Protein AF-A0A529XWT6-F1 (afdb_monomer_lite)

Structure (mmCIF, N/CA/C/O backbone):
data_AF-A0A529XWT6-F1
#
_entry.id   AF-A0A529XWT6-F1
#
loop_
_atom_site.group_PDB
_atom_site.id
_atom_site.type_symbol
_atom_site.label_atom_id
_atom_site.label_alt_id
_atom_site.label_comp_id
_atom_site.label_asym_id
_atom_site.label_entity_id
_atom_site.label_seq_id
_atom_site.pdbx_PDB_ins_code
_atom_site.Cartn_x
_atom_site.Cartn_y
_atom_site.Cartn_z
_atom_site.occupancy
_atom_site.B_iso_or_equiv
_atom_site.auth_seq_id
_atom_site.auth_comp_id
_atom_site.auth_asym_id
_atom_site.auth_atom_id
_atom_site.pdbx_PDB_model_num
ATOM 1 N N . TYR A 1 1 ? -31.249 4.052 7.978 1.00 77.00 1 TYR A N 1
ATOM 2 C CA . TYR A 1 1 ? -29.778 4.109 7.834 1.00 77.00 1 TYR A CA 1
ATOM 3 C C . TYR A 1 1 ? -29.133 4.720 9.071 1.00 77.00 1 TYR A C 1
ATOM 5 O O . TYR A 1 1 ? -28.332 4.039 9.689 1.00 77.00 1 TYR A O 1
ATOM 13 N N . GLU A 1 2 ? -29.510 5.930 9.497 1.00 86.38 2 GLU A N 1
ATOM 14 C CA . GLU A 1 2 ? -28.919 6.544 10.703 1.00 86.38 2 GLU A CA 1
ATOM 15 C C . GLU A 1 2 ? -29.149 5.738 11.987 1.00 86.38 2 GLU A C 1
ATOM 17 O O . GLU A 1 2 ? -28.208 5.508 12.735 1.00 86.38 2 GLU A O 1
ATOM 22 N N . GLU A 1 3 ? -30.356 5.202 12.177 1.00 89.69 3 GLU A N 1
ATOM 23 C CA . GLU A 1 3 ? -30.674 4.323 13.310 1.00 89.69 3 GLU A CA 1
ATOM 24 C C . GLU A 1 3 ? -29.746 3.096 13.393 1.00 89.69 3 GLU A C 1
ATOM 26 O O . GLU A 1 3 ? -29.306 2.722 14.477 1.00 89.69 3 GLU A O 1
ATOM 31 N N . LEU A 1 4 ? -29.387 2.501 12.248 1.00 89.00 4 LEU A N 1
ATOM 32 C CA . LEU A 1 4 ? -28.457 1.369 12.191 1.00 89.00 4 LEU A CA 1
ATOM 33 C C . LEU A 1 4 ? -27.068 1.770 12.699 1.00 89.00 4 LEU A C 1
ATOM 35 O O . LEU A 1 4 ? -26.461 1.016 13.452 1.00 89.00 4 LEU A O 1
ATOM 39 N N . LEU A 1 5 ? -26.577 2.946 12.296 1.00 84.75 5 LEU A N 1
ATOM 40 C CA . LEU A 1 5 ? -25.268 3.447 12.717 1.00 84.75 5 LEU A CA 1
ATOM 41 C C . LEU A 1 5 ? -25.249 3.736 14.218 1.00 84.75 5 LEU A C 1
ATOM 43 O O . LEU A 1 5 ? -24.351 3.276 14.914 1.00 84.75 5 LEU A O 1
ATOM 47 N N . THR A 1 6 ? -26.272 4.420 14.735 1.00 86.31 6 THR A N 1
ATOM 48 C CA . THR A 1 6 ? -26.383 4.710 16.170 1.00 86.31 6 THR A CA 1
ATOM 49 C C . THR A 1 6 ? -26.428 3.432 17.002 1.00 86.31 6 THR A C 1
ATOM 51 O O . THR A 1 6 ? -25.733 3.327 18.014 1.00 86.31 6 THR A O 1
ATOM 54 N N . ARG A 1 7 ? -27.215 2.440 16.571 1.00 89.75 7 ARG A N 1
ATOM 55 C CA . ARG A 1 7 ? -27.294 1.148 17.256 1.00 89.75 7 ARG A CA 1
ATOM 56 C C . ARG A 1 7 ? -25.981 0.384 17.180 1.00 89.75 7 ARG A C 1
ATOM 58 O O . ARG A 1 7 ? -25.530 -0.113 18.201 1.00 89.75 7 ARG A O 1
ATOM 65 N N . PHE A 1 8 ? -25.332 0.342 16.019 1.00 86.38 8 PHE A N 1
ATOM 66 C CA . PHE A 1 8 ? -24.026 -0.299 15.864 1.00 86.38 8 PHE A CA 1
ATOM 67 C C . PHE A 1 8 ? -22.965 0.327 16.782 1.00 86.38 8 PHE A C 1
ATOM 69 O O . PHE A 1 8 ? -22.259 -0.392 17.493 1.00 86.38 8 PHE A O 1
ATOM 76 N N . ASP A 1 9 ? -22.903 1.657 16.844 1.00 84.06 9 ASP A N 1
ATOM 77 C CA . ASP A 1 9 ? -21.952 2.364 17.702 1.00 84.06 9 ASP A CA 1
ATOM 78 C C . ASP A 1 9 ? -22.206 2.095 19.192 1.00 84.06 9 ASP A C 1
ATOM 80 O O . ASP A 1 9 ? -21.262 1.926 19.970 1.00 84.06 9 ASP A O 1
ATOM 84 N N . HIS A 1 10 ? -23.477 2.054 19.602 1.00 84.38 10 HIS A N 1
ATOM 85 C CA . HIS A 1 10 ? -23.864 1.887 21.001 1.00 84.38 10 HIS A CA 1
ATOM 86 C C . HIS A 1 10 ? -23.802 0.429 21.482 1.00 84.38 10 HIS A C 1
ATOM 88 O O . HIS A 1 10 ? -23.329 0.168 22.592 1.00 84.38 10 HIS A O 1
ATOM 94 N N . GLU A 1 11 ? -24.296 -0.505 20.668 1.00 87.00 11 GLU A N 1
ATOM 95 C CA . GLU A 1 11 ? -24.458 -1.924 21.009 1.00 87.00 11 GLU A CA 1
ATOM 96 C C . GLU A 1 11 ? -23.191 -2.743 20.733 1.00 87.00 11 GLU A C 1
ATOM 98 O O . GLU A 1 11 ? -22.971 -3.744 21.408 1.00 87.00 11 GLU A O 1
ATOM 103 N N . VAL A 1 12 ? -22.355 -2.329 19.772 1.00 84.88 12 VAL A N 1
ATOM 104 C CA . VAL A 1 12 ? -21.156 -3.079 19.368 1.00 84.88 12 VAL A CA 1
ATOM 105 C C . VAL A 1 12 ? -19.895 -2.288 19.704 1.00 84.88 12 VAL A C 1
ATOM 107 O O . VAL A 1 12 ? -19.187 -2.617 20.653 1.00 84.88 12 VAL A O 1
ATOM 110 N N . VAL A 1 13 ? -19.639 -1.196 18.976 1.00 83.38 13 VAL A N 1
ATOM 111 C CA . VAL A 1 13 ? -18.329 -0.515 18.965 1.00 83.38 13 VAL A CA 1
ATOM 112 C C . VAL A 1 13 ? -17.912 -0.005 20.345 1.00 83.38 13 VAL A C 1
ATOM 114 O O . VAL A 1 13 ? -16.726 0.021 20.671 1.00 83.38 13 VAL A O 1
ATOM 117 N N . ARG A 1 14 ? -18.877 0.391 21.186 1.00 78.50 14 ARG A N 1
ATOM 118 C CA . ARG A 1 14 ? -18.611 0.943 22.520 1.00 78.50 14 ARG A CA 1
ATOM 119 C C . ARG A 1 14 ? -17.784 0.036 23.423 1.00 78.50 14 ARG A C 1
ATOM 121 O O . ARG A 1 14 ? -17.025 0.566 24.231 1.00 78.50 14 ARG A O 1
ATOM 128 N N . THR A 1 15 ? -17.930 -1.279 23.308 1.00 83.06 15 THR A N 1
ATOM 129 C CA . THR A 1 15 ? -17.308 -2.236 24.235 1.00 83.06 15 THR A CA 1
ATOM 130 C C . THR A 1 15 ? -16.286 -3.152 23.582 1.00 83.06 15 THR A C 1
ATOM 132 O O . THR A 1 15 ? -15.584 -3.835 24.308 1.00 83.06 15 THR A O 1
ATOM 135 N N . THR A 1 16 ? -16.189 -3.171 22.250 1.00 89.12 16 THR A N 1
ATOM 136 C CA . THR A 1 16 ? -15.358 -4.133 21.500 1.00 89.12 16 THR A CA 1
ATOM 137 C C . THR A 1 16 ? -14.140 -3.502 20.822 1.00 89.12 16 THR A C 1
ATOM 139 O O . THR A 1 16 ? -13.500 -4.129 19.979 1.00 89.12 16 THR A O 1
ATOM 142 N N . GLY A 1 17 ? -13.837 -2.234 21.124 1.00 86.00 17 GLY A N 1
ATOM 143 C CA . GLY A 1 17 ? -12.711 -1.494 20.544 1.00 86.00 17 GLY A CA 1
ATOM 144 C C . GLY A 1 17 ? -11.372 -2.228 20.687 1.00 86.00 17 GLY A C 1
ATOM 145 O O . GLY A 1 17 ? -10.752 -2.532 19.666 1.00 86.00 17 GLY A O 1
ATOM 146 N N . PRO A 1 18 ? -10.921 -2.540 21.917 1.00 88.56 18 PRO A N 1
ATOM 147 C CA . PRO A 1 18 ? -9.665 -3.252 22.145 1.00 88.56 18 PRO A CA 1
ATOM 148 C C . PRO A 1 18 ? -9.608 -4.622 21.461 1.00 88.56 18 PRO A C 1
ATOM 150 O O . PRO A 1 18 ? -8.614 -4.932 20.807 1.00 88.56 18 PRO A O 1
ATOM 153 N N . GLU A 1 19 ? -10.673 -5.420 21.552 1.00 92.00 19 GLU A N 1
ATOM 154 C CA . GLU A 1 19 ? -10.761 -6.752 20.945 1.00 92.00 19 GLU A CA 1
ATOM 155 C C . GLU A 1 19 ? -10.670 -6.672 19.420 1.00 92.00 19 GLU A C 1
ATOM 157 O O . GLU A 1 19 ? -9.968 -7.468 18.797 1.00 92.00 19 GLU A O 1
ATOM 162 N N . TYR A 1 20 ? -11.325 -5.680 18.813 1.00 91.25 20 TYR A N 1
ATOM 163 C CA . TYR A 1 20 ? -11.237 -5.427 17.380 1.00 91.25 20 TYR A CA 1
ATOM 164 C C . TYR A 1 20 ? -9.814 -5.058 16.952 1.00 91.25 20 TYR A C 1
ATOM 166 O O . TYR A 1 20 ? -9.314 -5.596 15.963 1.00 91.25 20 TYR A O 1
ATOM 174 N N . VAL A 1 21 ? -9.141 -4.173 17.699 1.00 92.06 21 VAL A N 1
ATOM 175 C CA . VAL A 1 21 ? -7.744 -3.808 17.417 1.00 92.06 21 VAL A CA 1
ATOM 176 C C . VAL A 1 21 ? -6.850 -5.043 17.490 1.00 92.06 21 VAL A C 1
ATOM 178 O O . VAL A 1 21 ? -6.091 -5.293 16.556 1.00 92.06 21 VAL A O 1
ATOM 181 N N . GLN A 1 22 ? -6.972 -5.848 18.549 1.00 93.88 22 GLN A N 1
ATOM 182 C CA . GLN A 1 22 ? -6.183 -7.073 18.705 1.00 93.88 22 GLN A CA 1
ATOM 183 C C . GLN A 1 22 ? -6.442 -8.069 17.571 1.00 93.88 22 GLN A C 1
ATOM 185 O O . GLN A 1 22 ? -5.492 -8.577 16.979 1.00 93.88 22 GLN A O 1
ATOM 190 N N . ALA A 1 23 ? -7.706 -8.287 17.202 1.00 95.38 23 ALA A N 1
ATOM 191 C CA . ALA A 1 23 ? -8.058 -9.158 16.085 1.00 95.38 23 ALA A CA 1
ATOM 192 C C . ALA A 1 23 ? -7.437 -8.675 14.763 1.00 95.38 23 ALA A C 1
ATOM 194 O O . ALA A 1 23 ? -6.872 -9.470 14.015 1.00 95.38 23 ALA A O 1
ATOM 195 N N . LYS A 1 24 ? -7.467 -7.365 14.485 1.00 95.44 24 LYS A N 1
ATOM 196 C CA . LYS A 1 24 ? -6.885 -6.800 13.257 1.00 95.44 24 LYS A CA 1
ATOM 197 C C . LYS A 1 24 ? -5.361 -6.848 13.223 1.00 95.44 24 LYS A C 1
ATOM 199 O O . LYS A 1 24 ? -4.789 -7.024 12.146 1.00 95.44 24 LYS A O 1
ATOM 204 N N . LEU A 1 25 ? -4.706 -6.712 14.374 1.00 95.25 25 LEU A N 1
ATOM 205 C CA . LEU A 1 25 ? -3.261 -6.903 14.485 1.00 95.25 25 LEU A CA 1
ATOM 206 C C . LEU A 1 25 ? -2.880 -8.375 14.275 1.00 95.25 25 LEU A C 1
ATOM 208 O O . LEU A 1 25 ? -1.966 -8.642 13.501 1.00 95.25 25 LEU A O 1
ATOM 212 N N . ALA A 1 26 ? -3.634 -9.320 14.844 1.00 96.25 26 ALA A N 1
ATOM 213 C CA . ALA A 1 26 ? -3.422 -10.749 14.610 1.00 96.25 26 ALA A CA 1
ATOM 214 C C . ALA A 1 26 ? -3.616 -11.135 13.129 1.00 96.25 26 ALA A C 1
ATOM 216 O O . ALA A 1 26 ? -2.768 -11.810 12.551 1.00 96.25 26 ALA A O 1
ATOM 217 N N . GLU A 1 27 ? -4.670 -10.632 12.471 1.00 95.81 27 GLU A N 1
ATOM 218 C CA . GLU A 1 27 ? -4.890 -10.828 11.027 1.00 95.81 27 GLU A CA 1
ATOM 219 C C . GLU A 1 27 ? -3.719 -10.294 10.176 1.00 95.81 27 GLU A C 1
ATOM 221 O O . GLU A 1 27 ? -3.351 -10.892 9.160 1.00 95.81 27 GLU A O 1
ATOM 226 N N . ARG A 1 28 ? -3.133 -9.151 10.565 1.00 95.00 28 ARG A N 1
ATOM 227 C CA . ARG A 1 28 ? -1.945 -8.589 9.902 1.00 95.00 28 ARG A CA 1
ATOM 228 C C . ARG A 1 28 ? -0.750 -9.523 10.062 1.00 95.00 28 ARG A C 1
ATOM 230 O O . ARG A 1 28 ? -0.094 -9.812 9.063 1.00 95.00 28 ARG A O 1
ATOM 237 N N . ASP A 1 29 ? -0.491 -9.987 11.278 1.00 94.25 29 ASP A N 1
ATOM 238 C CA . ASP A 1 29 ? 0.667 -10.825 11.588 1.00 94.25 29 ASP A CA 1
ATOM 239 C C . ASP A 1 29 ? 0.584 -12.173 10.851 1.00 94.25 29 ASP A C 1
ATOM 241 O O . ASP A 1 29 ? 1.545 -12.593 10.208 1.00 94.25 29 ASP A O 1
ATOM 245 N N . GLU A 1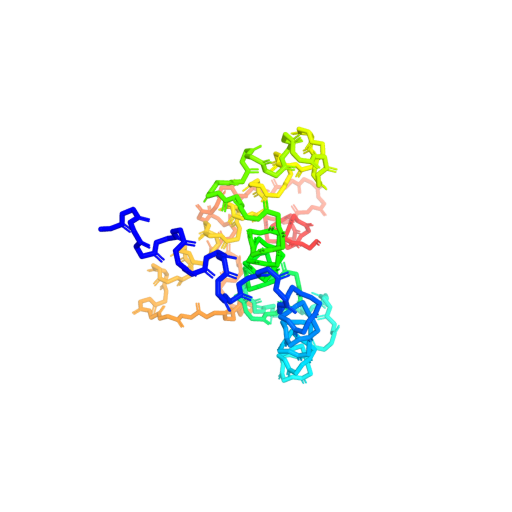 30 ? -0.594 -12.805 10.809 1.00 94.62 30 GLU A N 1
ATOM 246 C CA . GLU A 1 30 ? -0.813 -14.025 10.019 1.00 94.62 30 GLU A CA 1
ATOM 247 C C . GLU A 1 30 ? -0.569 -13.819 8.518 1.00 94.62 30 GLU A C 1
ATOM 249 O O . GLU A 1 30 ? -0.065 -14.708 7.822 1.00 94.62 30 GLU A O 1
ATOM 254 N N . ARG A 1 31 ? -0.957 -12.658 7.984 1.00 94.12 31 ARG A N 1
ATOM 255 C CA . ARG A 1 31 ? -0.739 -12.328 6.575 1.00 94.12 31 ARG A CA 1
ATOM 256 C C . ARG A 1 31 ? 0.738 -12.089 6.278 1.00 94.12 31 ARG A C 1
ATOM 258 O O . ARG A 1 31 ? 1.215 -12.595 5.263 1.00 94.12 31 ARG A O 1
ATOM 265 N N . HIS A 1 32 ? 1.453 -11.351 7.129 1.00 92.44 32 HIS A N 1
ATOM 266 C CA . HIS A 1 32 ? 2.900 -11.143 6.983 1.00 92.44 32 HIS A CA 1
ATOM 267 C C . HIS A 1 32 ? 3.646 -12.481 7.022 1.00 92.44 32 HIS A C 1
ATOM 269 O O . HIS A 1 32 ? 4.450 -12.738 6.125 1.00 92.44 32 HIS A O 1
ATOM 275 N N . ALA A 1 33 ? 3.261 -13.395 7.917 1.00 89.19 33 ALA A N 1
ATOM 276 C CA . ALA A 1 33 ? 3.853 -14.729 7.994 1.00 89.19 33 ALA A CA 1
ATOM 277 C C . ALA A 1 33 ? 3.680 -15.541 6.694 1.00 89.19 33 ALA A C 1
ATOM 279 O O . ALA A 1 33 ? 4.585 -16.270 6.287 1.00 89.19 33 ALA A O 1
ATOM 280 N N . LYS A 1 34 ? 2.539 -15.399 6.003 1.00 86.94 34 LYS A N 1
ATOM 281 C CA . LYS A 1 34 ? 2.273 -16.064 4.710 1.00 86.94 34 LYS A CA 1
ATOM 282 C C . LYS A 1 34 ? 2.981 -15.392 3.529 1.00 86.94 34 LYS A C 1
ATOM 284 O O . LYS A 1 34 ? 3.389 -16.079 2.596 1.00 86.94 34 LYS A O 1
ATOM 289 N N . ALA A 1 35 ? 3.080 -14.062 3.533 1.00 80.56 35 ALA A N 1
ATOM 290 C CA . ALA A 1 35 ? 3.645 -13.280 2.430 1.00 80.56 35 ALA A CA 1
ATOM 291 C C . ALA A 1 35 ? 5.178 -13.137 2.497 1.00 80.56 35 ALA A C 1
ATOM 293 O O . ALA A 1 35 ? 5.810 -12.873 1.472 1.00 80.56 35 ALA A O 1
ATOM 294 N N . GLY A 1 36 ? 5.762 -13.332 3.681 1.00 79.69 36 GLY A N 1
ATOM 295 C CA . GLY A 1 36 ? 7.166 -13.091 3.994 1.00 79.69 36 GLY A CA 1
ATOM 296 C C . GLY A 1 36 ? 7.336 -11.884 4.922 1.00 79.69 36 GLY A C 1
ATOM 297 O O . GLY A 1 36 ? 6.780 -10.814 4.689 1.00 79.69 36 GLY A O 1
ATOM 298 N N . GLU A 1 37 ? 8.155 -12.047 5.964 1.00 75.88 37 GLU A N 1
ATOM 299 C CA . GLU A 1 37 ? 8.356 -11.044 7.027 1.00 75.88 37 GLU A CA 1
ATOM 300 C C . GLU A 1 37 ? 9.217 -9.839 6.620 1.00 75.88 37 GLU A C 1
ATOM 302 O O . GLU A 1 37 ? 9.241 -8.808 7.309 1.00 75.88 37 GLU A O 1
ATOM 307 N N . SER A 1 38 ? 9.949 -9.966 5.511 1.00 83.94 38 SER A N 1
ATOM 308 C CA . SER A 1 38 ? 10.795 -8.895 4.995 1.00 83.94 38 SER A CA 1
ATOM 309 C C . SER A 1 38 ? 9.959 -7.877 4.233 1.00 83.94 38 SER A C 1
ATOM 311 O O . SER A 1 38 ? 9.212 -8.223 3.321 1.00 83.94 38 SER A O 1
ATOM 313 N N . ARG A 1 39 ? 10.149 -6.598 4.564 1.00 78.62 39 ARG A N 1
ATOM 314 C CA . ARG A 1 39 ? 9.632 -5.482 3.762 1.00 78.62 39 ARG A CA 1
ATOM 315 C C . ARG A 1 39 ? 10.347 -5.386 2.412 1.00 78.62 39 ARG A C 1
ATOM 317 O O . ARG A 1 39 ? 9.721 -5.031 1.427 1.00 78.62 39 ARG A O 1
ATOM 324 N N . TYR A 1 40 ? 11.636 -5.721 2.361 1.00 84.25 40 TYR A N 1
ATOM 325 C CA . TYR A 1 40 ? 12.517 -5.471 1.215 1.00 84.25 40 TYR A CA 1
ATOM 326 C C . TYR A 1 40 ? 12.691 -6.726 0.355 1.00 84.25 40 TYR A C 1
ATOM 328 O O . TYR A 1 40 ? 13.788 -7.270 0.225 1.00 84.25 40 TYR A O 1
ATOM 336 N N . LEU A 1 41 ? 11.586 -7.237 -0.185 1.00 88.25 41 LEU A N 1
ATOM 337 C CA . LEU A 1 41 ? 11.620 -8.345 -1.139 1.00 88.25 41 LEU A CA 1
ATOM 338 C C . LEU A 1 41 ? 11.923 -7.820 -2.540 1.00 88.25 41 LEU A C 1
ATOM 340 O O . LEU A 1 41 ? 11.379 -6.800 -2.938 1.00 88.25 41 LEU A O 1
ATOM 344 N N . VAL A 1 42 ? 12.732 -8.544 -3.316 1.00 90.75 42 VAL A N 1
ATOM 345 C CA . VAL A 1 42 ? 13.013 -8.172 -4.717 1.00 90.75 42 VAL A CA 1
ATOM 346 C C . VAL A 1 42 ? 11.728 -8.132 -5.546 1.00 90.75 42 VAL A C 1
ATOM 348 O O . VAL A 1 42 ? 11.575 -7.247 -6.375 1.00 90.75 42 VAL A O 1
ATOM 351 N N . GLU A 1 43 ? 10.792 -9.046 -5.285 1.00 94.75 43 GLU A N 1
ATOM 352 C CA . GLU A 1 43 ? 9.476 -9.104 -5.927 1.00 94.75 43 GLU A CA 1
ATOM 353 C C . GLU A 1 43 ? 8.370 -8.906 -4.875 1.00 94.75 43 GLU A C 1
ATOM 355 O O . GLU A 1 43 ? 7.797 -9.890 -4.380 1.00 94.75 43 GLU A O 1
ATOM 360 N N . PRO A 1 44 ? 8.104 -7.656 -4.455 1.00 95.12 44 PRO A N 1
ATOM 361 C CA . PRO A 1 44 ? 7.169 -7.376 -3.374 1.00 95.12 44 PRO A CA 1
ATOM 362 C C . PRO A 1 44 ? 5.721 -7.651 -3.797 1.00 95.12 44 PRO A C 1
ATOM 364 O O . PRO A 1 44 ? 5.359 -7.550 -4.970 1.00 95.12 44 PRO A O 1
ATOM 367 N N . ASN A 1 45 ? 4.869 -7.969 -2.821 1.00 95.44 45 ASN A N 1
ATOM 368 C CA . ASN A 1 45 ? 3.423 -7.999 -3.025 1.00 95.44 45 ASN A CA 1
ATOM 369 C C . ASN A 1 45 ? 2.828 -6.633 -2.653 1.00 95.44 45 ASN A C 1
ATOM 371 O O . ASN A 1 45 ? 2.910 -6.224 -1.495 1.00 95.44 45 ASN A O 1
ATOM 375 N N . VAL A 1 46 ? 2.221 -5.949 -3.624 1.00 96.56 46 VAL A N 1
ATOM 376 C CA . VAL A 1 46 ? 1.709 -4.570 -3.484 1.00 96.56 46 VAL A CA 1
ATOM 377 C C . VAL A 1 46 ? 0.528 -4.479 -2.527 1.00 96.56 46 VAL A C 1
ATOM 379 O O . VAL A 1 46 ? 0.305 -3.459 -1.872 1.00 96.56 46 VAL A O 1
ATOM 382 N N . LYS A 1 47 ? -0.229 -5.566 -2.407 1.00 96.06 47 LYS A N 1
ATOM 383 C CA . LYS A 1 47 ? -1.449 -5.608 -1.616 1.00 96.06 47 LYS A CA 1
ATOM 384 C C . LYS A 1 47 ? -1.216 -6.203 -0.240 1.00 96.06 47 LYS A C 1
ATOM 386 O O . LYS A 1 47 ? -1.459 -5.539 0.761 1.00 96.06 47 LYS A O 1
ATOM 391 N N . ASP A 1 48 ? -0.779 -7.453 -0.198 1.00 94.94 48 ASP A N 1
ATOM 392 C CA . ASP A 1 48 ? -0.736 -8.254 1.022 1.00 94.94 48 ASP A CA 1
ATOM 393 C C . ASP A 1 48 ? 0.660 -8.292 1.665 1.00 94.94 48 ASP A C 1
ATOM 395 O O . ASP A 1 48 ? 0.788 -8.760 2.798 1.00 94.94 48 ASP A O 1
ATOM 399 N N . GLY A 1 49 ? 1.685 -7.759 0.991 1.00 92.25 49 GLY A N 1
ATOM 400 C CA . GLY A 1 49 ? 3.031 -7.620 1.543 1.00 92.25 49 GLY A CA 1
ATOM 401 C C . GLY A 1 49 ? 3.107 -6.636 2.714 1.00 92.25 49 GLY A C 1
ATOM 402 O O . GLY A 1 49 ? 2.215 -5.811 2.935 1.00 92.25 49 GLY A O 1
ATOM 403 N N . LYS A 1 50 ? 4.198 -6.720 3.476 1.00 92.12 50 LYS A N 1
ATOM 404 C CA . LYS A 1 50 ? 4.485 -5.811 4.590 1.00 92.12 50 LYS A CA 1
ATOM 405 C C . LYS A 1 50 ? 4.728 -4.393 4.076 1.00 92.12 50 LYS A C 1
A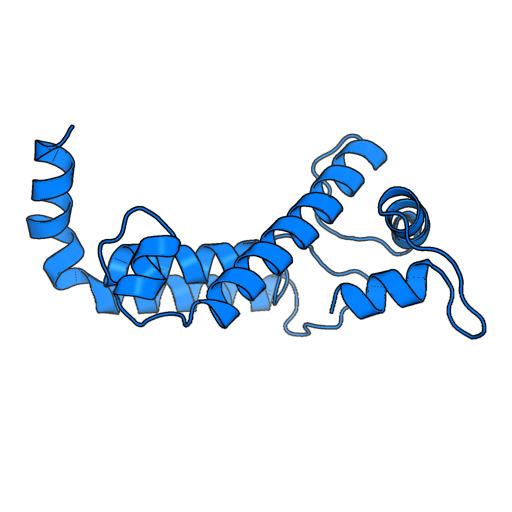TOM 407 O O . LYS A 1 50 ? 5.619 -4.171 3.264 1.00 92.12 50 LYS A O 1
ATOM 412 N N . GLY A 1 51 ? 3.940 -3.439 4.558 1.00 91.56 51 GLY A N 1
ATOM 413 C CA . GLY A 1 51 ? 3.876 -2.070 4.047 1.00 91.56 51 GLY A CA 1
ATOM 414 C C . GLY A 1 51 ? 3.010 -1.886 2.796 1.00 91.56 51 GLY A C 1
ATOM 415 O O . GLY A 1 51 ? 2.998 -0.788 2.255 1.00 91.56 51 GLY A O 1
ATOM 416 N N . GLY A 1 52 ? 2.307 -2.926 2.331 1.00 94.25 52 GLY A N 1
ATOM 417 C CA . GLY A 1 52 ? 1.407 -2.851 1.176 1.00 94.25 52 GLY A CA 1
ATOM 418 C C . GLY A 1 52 ? 0.037 -2.242 1.499 1.00 94.25 52 GLY A C 1
ATOM 419 O O . GLY A 1 52 ? -0.252 -1.860 2.635 1.00 94.25 52 GLY A O 1
ATOM 420 N N . LEU A 1 53 ? -0.854 -2.211 0.501 1.00 96.81 53 LEU A N 1
ATOM 421 C CA . LEU A 1 53 ? -2.194 -1.610 0.616 1.00 96.81 53 LEU A CA 1
ATOM 422 C C . LEU A 1 53 ? -2.997 -2.152 1.800 1.00 96.81 53 LEU A C 1
ATOM 424 O O . LEU A 1 53 ? -3.747 -1.413 2.434 1.00 96.81 53 LEU A O 1
ATOM 428 N N . ARG A 1 54 ? -2.850 -3.441 2.123 1.00 96.50 54 ARG A N 1
ATOM 429 C CA . ARG A 1 54 ? -3.579 -4.043 3.238 1.00 96.50 54 ARG A CA 1
ATOM 430 C C . ARG A 1 54 ? -3.134 -3.492 4.587 1.00 96.50 54 ARG A C 1
ATOM 432 O O . ARG A 1 54 ? -3.972 -3.383 5.473 1.00 96.50 54 ARG A O 1
ATOM 439 N N . ASP A 1 55 ? -1.863 -3.128 4.749 1.00 95.00 55 ASP A N 1
ATOM 440 C CA . ASP A 1 55 ? -1.380 -2.520 5.994 1.00 95.00 55 ASP A CA 1
ATOM 441 C C . ASP A 1 55 ? -1.998 -1.130 6.187 1.00 95.00 55 ASP A C 1
ATOM 443 O O . ASP A 1 55 ? -2.477 -0.825 7.281 1.00 95.00 55 ASP A O 1
ATOM 447 N N . LEU A 1 56 ? -2.075 -0.330 5.116 1.00 94.00 56 LEU A N 1
ATOM 448 C CA . LEU A 1 56 ? -2.739 0.978 5.140 1.00 94.00 56 LEU A CA 1
ATOM 449 C C . LEU A 1 56 ? -4.236 0.842 5.455 1.00 94.00 56 LEU A C 1
ATOM 451 O O . LEU A 1 56 ? -4.759 1.544 6.318 1.00 94.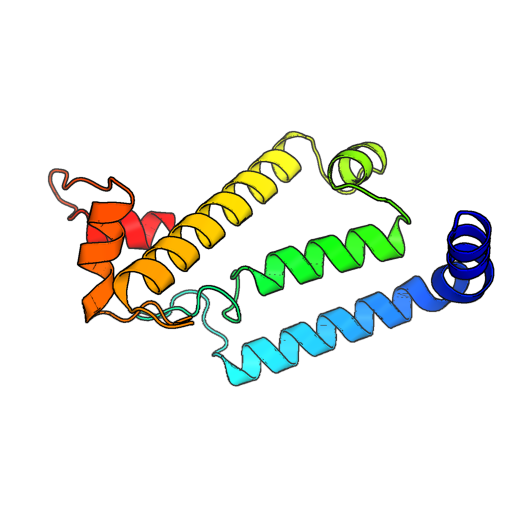00 56 LEU A O 1
ATOM 455 N N . GLN A 1 57 ? -4.913 -0.124 4.829 1.00 94.69 57 GLN A N 1
ATOM 456 C CA . GLN A 1 57 ? -6.322 -0.422 5.100 1.00 94.69 57 GLN A CA 1
ATOM 457 C C . GLN A 1 57 ? -6.550 -0.872 6.543 1.00 94.69 57 GLN A C 1
ATOM 459 O O . GLN A 1 57 ? -7.479 -0.395 7.188 1.00 94.69 57 GLN A O 1
ATOM 464 N N . THR A 1 58 ? -5.702 -1.759 7.073 1.00 95.06 58 THR A N 1
ATOM 465 C CA . THR A 1 58 ? -5.782 -2.204 8.468 1.00 95.06 58 THR A CA 1
ATOM 466 C C . THR A 1 58 ? -5.624 -1.025 9.425 1.00 95.06 58 THR A C 1
ATOM 468 O O . THR A 1 58 ? -6.426 -0.895 10.350 1.00 95.06 58 THR A O 1
ATOM 471 N N . LEU A 1 59 ? -4.649 -0.141 9.187 1.00 91.50 59 LEU A N 1
ATOM 472 C CA . LEU A 1 59 ? -4.454 1.069 9.989 1.00 91.50 59 LEU A CA 1
ATOM 473 C C . LEU A 1 59 ? -5.699 1.963 9.961 1.00 91.50 59 LEU A C 1
ATOM 475 O O . LEU A 1 59 ? -6.209 2.352 11.014 1.00 91.50 59 LEU A O 1
ATOM 479 N N . PHE A 1 60 ? -6.226 2.228 8.763 1.00 91.19 60 PHE A N 1
ATOM 480 C CA . PHE A 1 60 ? -7.426 3.036 8.587 1.00 91.19 60 PHE A CA 1
ATOM 481 C C . PHE A 1 60 ? -8.645 2.413 9.276 1.00 91.19 60 PHE A C 1
ATOM 483 O O . PHE A 1 60 ? -9.382 3.116 9.959 1.00 91.19 60 PHE A O 1
ATOM 490 N N . TRP A 1 61 ? -8.857 1.100 9.163 1.00 93.50 61 TRP A N 1
ATOM 491 C CA . TRP A 1 61 ? -9.986 0.415 9.800 1.00 93.50 61 TRP A CA 1
ATOM 492 C C . TRP A 1 61 ? -9.899 0.404 11.321 1.00 93.50 61 TRP A C 1
ATOM 494 O O . TRP A 1 61 ? -10.918 0.617 11.975 1.00 93.50 61 TRP A O 1
ATOM 504 N N . ILE A 1 62 ? -8.704 0.206 11.885 1.00 92.12 62 ILE A N 1
ATOM 505 C CA . ILE A 1 62 ? -8.481 0.312 13.332 1.00 92.12 62 ILE A CA 1
ATOM 506 C C . ILE A 1 62 ? -8.828 1.725 13.806 1.00 92.12 62 ILE A C 1
ATOM 508 O O . ILE A 1 62 ? -9.631 1.874 14.727 1.00 92.12 62 ILE A O 1
ATOM 512 N N . GLY A 1 63 ? -8.287 2.756 13.145 1.00 90.69 63 GLY A N 1
ATOM 513 C CA . GLY A 1 63 ? -8.577 4.150 13.479 1.00 90.69 63 GLY A CA 1
ATOM 514 C C . GLY A 1 63 ? -10.069 4.462 13.362 1.00 90.69 63 GLY A C 1
ATOM 515 O O . GLY A 1 63 ? -10.686 4.966 14.299 1.00 90.69 63 GLY A O 1
ATOM 516 N N . LYS A 1 64 ? -10.679 4.077 12.240 1.00 88.75 64 LYS A N 1
ATOM 517 C CA . LYS A 1 64 ? -12.102 4.277 11.967 1.00 88.75 64 LYS A CA 1
ATOM 518 C C . LYS A 1 64 ? -12.989 3.666 13.045 1.00 88.75 64 LYS A C 1
ATOM 520 O O . LYS A 1 64 ? -13.888 4.329 13.554 1.00 88.75 64 LYS A O 1
ATOM 525 N N . TYR A 1 65 ? -12.727 2.409 13.390 1.00 89.81 65 TYR A N 1
ATOM 526 C CA . TYR A 1 65 ? -13.519 1.670 14.362 1.00 89.81 65 TYR A CA 1
ATOM 527 C C . TYR A 1 65 ? -13.356 2.236 15.772 1.00 89.81 65 TYR A C 1
ATOM 529 O O . TYR A 1 65 ? -14.340 2.502 16.455 1.00 89.81 65 TYR A O 1
ATOM 537 N N . PHE A 1 66 ? -12.112 2.464 16.195 1.00 87.31 66 PHE A N 1
ATOM 538 C CA . PHE A 1 66 ? -11.819 2.887 17.559 1.00 87.31 66 PHE A CA 1
ATOM 539 C C . PHE A 1 66 ? -12.285 4.324 17.835 1.00 87.31 66 PHE A C 1
ATOM 541 O O . PHE A 1 66 ? -12.894 4.591 18.870 1.00 87.31 66 PHE A O 1
ATOM 548 N N . TYR A 1 67 ? -12.058 5.241 16.889 1.00 87.19 67 TYR A N 1
ATOM 549 C CA . TYR A 1 67 ? -12.406 6.659 17.031 1.00 87.19 67 TYR A CA 1
ATOM 550 C C . TYR A 1 67 ? -13.800 7.018 16.499 1.00 87.19 67 TYR A C 1
ATOM 552 O O . TYR A 1 67 ? -14.230 8.162 16.656 1.00 87.19 67 TYR A O 1
ATOM 560 N N . ARG A 1 68 ? -14.518 6.043 15.919 1.00 87.44 68 ARG A N 1
ATOM 561 C CA . ARG A 1 68 ? -15.879 6.175 15.362 1.00 87.44 68 ARG A CA 1
ATOM 562 C C . ARG A 1 68 ? -16.009 7.281 14.322 1.00 87.44 68 ARG A C 1
ATOM 564 O O . ARG A 1 68 ? -16.996 8.012 14.286 1.00 87.44 68 ARG A O 1
ATOM 571 N N . VAL A 1 69 ? -14.986 7.405 13.490 1.00 88.00 69 VAL A N 1
ATOM 572 C CA . VAL A 1 69 ? -14.953 8.395 12.415 1.00 88.00 69 VAL A CA 1
ATOM 573 C C . VAL A 1 69 ? -15.488 7.809 11.114 1.00 88.00 69 VAL A C 1
ATOM 575 O O . VAL A 1 69 ? -15.570 6.585 10.954 1.00 88.00 69 VAL A O 1
ATOM 578 N N . ARG A 1 70 ? -15.864 8.654 10.153 1.00 82.88 70 ARG A N 1
ATOM 579 C CA . ARG A 1 70 ? -16.323 8.192 8.831 1.00 82.88 70 ARG A CA 1
ATOM 580 C C . ARG A 1 70 ? -15.255 8.363 7.762 1.00 82.88 70 ARG A C 1
ATOM 582 O O . ARG A 1 70 ? -15.163 7.484 6.896 1.00 82.88 70 ARG A O 1
ATOM 589 N N . THR A 1 71 ? -14.449 9.417 7.858 1.00 84.88 71 THR A N 1
ATOM 590 C CA . THR A 1 71 ? -13.371 9.740 6.915 1.00 84.88 71 THR A CA 1
ATOM 591 C C . THR A 1 71 ? -11.988 9.764 7.575 1.00 84.88 71 THR A C 1
ATOM 593 O O . THR A 1 71 ? -11.856 9.653 8.795 1.00 84.88 71 THR A O 1
ATOM 596 N N . GLY A 1 72 ? -10.936 9.855 6.756 1.00 83.19 72 GLY A N 1
ATOM 597 C CA . GLY A 1 72 ? -9.561 9.973 7.245 1.00 83.19 72 GLY A CA 1
ATOM 598 C C . GLY A 1 72 ? -9.250 11.354 7.822 1.00 83.19 72 GLY A C 1
ATOM 599 O O . GLY A 1 72 ? -8.486 11.453 8.775 1.00 83.19 72 GLY A O 1
ATOM 600 N N . GLU A 1 73 ? -9.894 12.410 7.323 1.00 88.94 73 GLU A N 1
ATOM 601 C CA . GLU A 1 73 ? -9.747 13.780 7.832 1.00 88.94 73 GLU A CA 1
ATOM 602 C C . GLU A 1 73 ? -10.189 13.881 9.296 1.00 88.94 73 GLU A C 1
ATOM 604 O O . GLU A 1 73 ? -9.516 14.505 10.114 1.00 88.94 73 GLU A O 1
ATOM 609 N N . GLU A 1 74 ? -11.268 13.190 9.660 1.00 91.38 74 GLU A N 1
ATOM 610 C CA . GLU A 1 74 ? -11.742 13.123 11.043 1.00 91.38 74 GLU A CA 1
ATOM 611 C C . GLU A 1 74 ? -10.708 12.474 11.989 1.00 91.38 74 GLU A C 1
ATOM 613 O O . GLU A 1 74 ? -10.678 12.792 13.177 1.00 91.38 74 GLU A O 1
ATOM 618 N N . LEU A 1 75 ? -9.812 11.602 11.500 1.00 90.62 75 LEU A N 1
ATOM 619 C CA . LEU A 1 75 ? -8.712 11.064 12.320 1.00 90.62 75 LEU A CA 1
ATOM 620 C C . LEU A 1 75 ? -7.701 12.152 12.709 1.00 90.62 75 LEU A C 1
ATOM 622 O O . LEU A 1 75 ? -7.089 12.056 13.775 1.00 90.62 75 LEU A O 1
ATOM 626 N N . VAL A 1 76 ? -7.551 13.196 11.887 1.00 93.50 76 VAL A N 1
ATOM 627 C CA . VAL A 1 76 ? -6.730 14.369 12.220 1.00 93.50 76 VAL A CA 1
ATOM 628 C C . VAL A 1 76 ? -7.391 15.169 13.341 1.00 93.50 76 VAL A C 1
ATOM 630 O O . VAL A 1 76 ? -6.737 15.512 14.323 1.00 93.50 76 VAL A O 1
ATOM 633 N N . GLU A 1 77 ? -8.704 15.395 13.255 1.00 92.25 77 GLU A N 1
ATOM 634 C CA . GLU A 1 77 ? -9.470 16.096 14.299 1.00 92.25 77 GLU A CA 1
ATOM 635 C C . GLU A 1 77 ? -9.435 15.361 15.647 1.00 92.25 77 GLU A C 1
ATOM 637 O O . GLU A 1 77 ? -9.430 15.985 16.709 1.00 92.25 77 GLU A O 1
ATOM 642 N N . LYS A 1 78 ? -9.378 14.024 15.617 1.00 90.69 78 LYS A N 1
ATOM 643 C CA . LYS A 1 78 ? -9.236 13.170 16.806 1.00 90.69 78 LYS A CA 1
ATOM 644 C C . LYS A 1 78 ? -7.799 13.066 17.330 1.00 90.69 78 LYS A C 1
ATOM 646 O O . LYS A 1 78 ? -7.589 12.406 18.347 1.00 90.69 78 LYS A O 1
ATOM 651 N N . GLY A 1 79 ? -6.826 13.698 16.670 1.00 90.44 79 GLY A N 1
ATOM 652 C CA . GLY A 1 79 ? -5.418 13.697 17.073 1.00 90.44 79 GLY A CA 1
ATOM 653 C C . GLY A 1 79 ? -4.686 12.375 16.826 1.00 90.44 79 GLY A C 1
ATOM 654 O O . GLY A 1 79 ? -3.637 12.149 17.421 1.00 90.44 79 GLY A O 1
ATOM 655 N N . VAL A 1 80 ? -5.232 11.496 15.980 1.00 90.06 80 VAL A N 1
ATOM 656 C CA . VAL A 1 80 ? -4.593 10.223 15.594 1.00 90.06 80 VAL A CA 1
ATOM 657 C C . VAL A 1 80 ? -3.462 10.468 14.606 1.00 90.06 80 VAL A C 1
ATOM 659 O O . VAL A 1 80 ? -2.414 9.838 14.693 1.00 90.06 80 VAL A O 1
ATOM 662 N N . PHE A 1 81 ? -3.690 11.399 13.682 1.00 91.81 81 PHE A N 1
ATOM 663 C CA . PHE A 1 81 ? -2.691 11.890 12.749 1.00 91.81 81 PHE A CA 1
ATOM 664 C C . PHE A 1 81 ? -2.523 13.393 12.917 1.00 91.81 81 PHE A C 1
ATOM 666 O O . PHE A 1 81 ? -3.480 14.134 13.134 1.00 91.81 81 PHE A O 1
ATOM 673 N N . THR A 1 82 ? -1.311 13.872 12.698 1.00 95.88 82 THR A N 1
ATOM 674 C CA . THR A 1 82 ? -1.091 15.243 12.252 1.00 95.88 82 THR A CA 1
ATOM 675 C C . THR A 1 82 ? -1.526 15.392 10.790 1.00 95.88 82 THR A C 1
ATOM 677 O O . THR A 1 82 ? -1.538 14.440 10.008 1.00 95.88 82 THR A O 1
ATOM 680 N N . GLN A 1 83 ? -1.805 16.623 10.355 1.00 95.12 83 GLN A N 1
ATOM 681 C CA . GLN A 1 83 ? -2.100 16.902 8.942 1.00 95.12 83 GLN A CA 1
ATOM 682 C C . GLN A 1 83 ? -0.946 16.499 7.999 1.00 95.12 83 GLN A C 1
ATOM 684 O O . GLN A 1 83 ? -1.154 16.272 6.806 1.00 95.12 83 GLN A O 1
ATOM 689 N N . ALA A 1 84 ? 0.294 16.472 8.498 1.00 97.00 84 ALA A N 1
ATOM 690 C CA . ALA A 1 84 ? 1.448 16.020 7.730 1.00 97.00 84 ALA A CA 1
ATOM 691 C C . ALA A 1 84 ? 1.420 14.497 7.534 1.00 97.00 84 ALA A C 1
ATOM 693 O O . ALA A 1 84 ? 1.482 14.053 6.390 1.00 97.00 84 ALA A O 1
ATOM 694 N N . GLU A 1 85 ? 1.228 13.731 8.610 1.00 94.94 85 GLU A N 1
ATOM 695 C CA . GLU A 1 85 ? 1.149 12.263 8.562 1.00 94.94 85 GLU A CA 1
ATOM 696 C C . GLU A 1 85 ? -0.037 11.781 7.723 1.00 94.94 85 GLU A C 1
ATOM 698 O O . GLU A 1 85 ? 0.117 10.866 6.920 1.00 94.94 85 GLU A O 1
ATOM 703 N N . TYR A 1 86 ? -1.202 12.433 7.822 1.00 94.56 86 TYR A N 1
ATOM 704 C CA . TYR A 1 86 ? -2.349 12.069 6.986 1.00 94.56 86 TYR A CA 1
ATOM 705 C C . TYR A 1 86 ? -2.065 12.274 5.489 1.00 94.56 86 TYR A C 1
ATOM 707 O O . TYR A 1 86 ? -2.400 11.427 4.664 1.00 94.56 86 TYR A O 1
ATOM 715 N N . ARG A 1 87 ? -1.370 13.360 5.121 1.00 95.88 87 ARG A N 1
ATOM 716 C CA . ARG A 1 87 ? -0.953 13.585 3.725 1.00 95.88 87 ARG A CA 1
ATOM 717 C C . ARG A 1 87 ? 0.075 12.563 3.253 1.00 95.88 87 ARG A C 1
ATOM 719 O O . ARG A 1 87 ? 0.084 12.217 2.077 1.00 95.88 87 ARG A O 1
ATOM 726 N N . GLU A 1 88 ? 0.962 12.115 4.133 1.00 94.94 88 GLU A N 1
ATOM 727 C CA . GLU A 1 88 ? 1.918 11.053 3.819 1.00 94.94 88 GLU A CA 1
ATOM 728 C C . GLU A 1 88 ? 1.213 9.707 3.619 1.00 94.94 88 GLU A C 1
ATOM 730 O O . GLU A 1 88 ? 1.474 9.029 2.627 1.00 94.94 88 GLU A O 1
ATOM 735 N N . PHE A 1 89 ? 0.241 9.383 4.477 1.00 94.00 89 PHE A N 1
ATOM 736 C CA . PHE A 1 89 ? -0.623 8.214 4.329 1.00 94.00 89 PHE A CA 1
ATOM 737 C C . PHE A 1 89 ? -1.342 8.207 2.972 1.00 94.00 89 PHE A C 1
ATOM 739 O O . PHE A 1 89 ? -1.260 7.218 2.245 1.00 94.00 89 PHE A O 1
ATOM 746 N N . GLN A 1 90 ? -1.983 9.320 2.596 1.00 95.38 90 GLN A N 1
ATOM 747 C CA . GLN A 1 90 ? -2.681 9.445 1.310 1.00 95.38 90 GLN A CA 1
ATOM 748 C C . GLN A 1 90 ? -1.730 9.263 0.124 1.00 95.38 90 GLN A C 1
ATOM 750 O O . GLN A 1 90 ? -2.023 8.500 -0.789 1.00 95.38 90 GLN A O 1
ATOM 755 N N . LYS A 1 91 ? -0.548 9.893 0.160 1.00 96.62 91 LYS A N 1
ATOM 756 C CA . LYS A 1 91 ? 0.462 9.727 -0.897 1.00 96.62 91 LYS A CA 1
ATOM 757 C C . LYS A 1 91 ? 0.918 8.277 -1.045 1.00 96.62 91 LYS A C 1
ATOM 759 O O . LYS A 1 91 ? 1.105 7.820 -2.169 1.00 96.62 91 LYS A O 1
ATOM 764 N N . ALA A 1 92 ? 1.114 7.570 0.068 1.00 96.12 92 ALA A N 1
ATOM 765 C CA . ALA A 1 92 ? 1.497 6.163 0.046 1.00 96.12 92 ALA A CA 1
ATOM 766 C C . ALA A 1 92 ? 0.377 5.283 -0.532 1.00 96.12 92 ALA A C 1
ATOM 768 O O . ALA A 1 92 ? 0.647 4.419 -1.368 1.00 96.12 92 ALA A O 1
ATOM 769 N N . GLU A 1 93 ? -0.875 5.523 -0.132 1.00 96.19 93 GLU A N 1
ATOM 770 C CA . GLU A 1 93 ? -2.042 4.817 -0.669 1.00 96.19 93 GLU A CA 1
ATOM 771 C C . GLU A 1 93 ? -2.200 5.055 -2.178 1.00 96.19 93 GLU A C 1
ATOM 773 O O . GLU A 1 93 ? -2.269 4.087 -2.940 1.00 96.19 93 GLU A O 1
ATOM 778 N N . ASP A 1 94 ? -2.176 6.315 -2.618 1.00 97.69 94 ASP A N 1
ATOM 779 C CA . ASP A 1 94 ? -2.284 6.702 -4.029 1.00 97.69 94 ASP A CA 1
ATOM 780 C C . ASP A 1 94 ? -1.178 6.062 -4.873 1.00 97.69 94 ASP A C 1
ATOM 782 O O . ASP A 1 94 ? -1.431 5.529 -5.957 1.00 97.69 94 ASP A O 1
ATOM 786 N N . PHE A 1 95 ? 0.056 6.071 -4.365 1.00 98.19 95 PHE A N 1
ATOM 787 C CA . PHE A 1 95 ? 1.193 5.471 -5.046 1.00 98.19 95 PHE A CA 1
ATOM 788 C C . PHE A 1 95 ? 1.032 3.953 -5.207 1.00 98.19 95 PHE A C 1
ATOM 790 O O . PHE A 1 95 ? 1.171 3.436 -6.318 1.00 98.19 95 PHE A O 1
ATOM 797 N N . LEU A 1 96 ? 0.701 3.229 -4.133 1.00 97.88 96 LEU A N 1
ATOM 798 C CA . LEU A 1 96 ? 0.518 1.777 -4.197 1.00 97.88 96 LEU A CA 1
ATOM 799 C C . LEU A 1 96 ? -0.669 1.391 -5.091 1.00 97.88 96 LEU A C 1
ATOM 801 O O . LEU A 1 96 ? -0.601 0.392 -5.812 1.00 97.88 96 LEU A O 1
ATOM 805 N N . TRP A 1 97 ? -1.735 2.194 -5.099 1.00 98.06 97 TRP A N 1
ATOM 806 C CA . TRP A 1 97 ? -2.842 2.021 -6.035 1.00 98.06 97 TRP A CA 1
ATOM 807 C C . TRP A 1 97 ? -2.418 2.231 -7.480 1.00 98.06 97 TRP A C 1
ATOM 809 O O . TRP A 1 97 ? -2.751 1.397 -8.322 1.00 98.06 97 TRP A O 1
ATOM 819 N N . ALA A 1 98 ? -1.660 3.289 -7.775 1.00 98.31 98 ALA A N 1
ATOM 820 C CA . ALA A 1 98 ? -1.147 3.533 -9.117 1.00 98.31 98 ALA A CA 1
ATOM 821 C C . ALA A 1 98 ? -0.317 2.337 -9.608 1.00 98.31 98 ALA A C 1
ATOM 823 O O . ALA A 1 98 ? -0.587 1.806 -10.687 1.00 98.31 98 ALA A O 1
ATOM 824 N N . VAL A 1 99 ? 0.621 1.846 -8.787 1.00 98.31 99 VAL A N 1
ATOM 825 C CA . VAL A 1 99 ? 1.424 0.650 -9.095 1.00 98.31 99 VAL A CA 1
ATOM 826 C C . VAL A 1 99 ? 0.523 -0.545 -9.410 1.00 98.31 99 VAL A C 1
ATOM 828 O O . VAL A 1 99 ? 0.653 -1.153 -10.475 1.00 98.31 99 VAL A O 1
ATOM 831 N N . ARG A 1 100 ? -0.427 -0.857 -8.522 1.00 98.19 100 ARG A N 1
ATOM 832 C CA . ARG A 1 100 ? -1.334 -2.003 -8.674 1.00 98.19 100 ARG A CA 1
ATOM 833 C C . ARG A 1 100 ? -2.190 -1.903 -9.937 1.00 98.19 100 ARG A C 1
ATOM 835 O O . ARG A 1 100 ? -2.298 -2.874 -10.681 1.00 98.19 100 ARG A O 1
ATOM 842 N N . CYS A 1 101 ? -2.750 -0.729 -10.220 1.00 98.25 101 CYS A N 1
ATOM 843 C CA . CYS A 1 101 ? -3.526 -0.486 -11.434 1.00 98.25 101 CYS A CA 1
ATOM 844 C C . CYS A 1 101 ? -2.677 -0.699 -12.693 1.00 98.25 101 CYS A C 1
ATOM 846 O O . CYS A 1 101 ? -3.101 -1.409 -13.603 1.00 98.25 101 CYS A O 1
ATOM 848 N N . HIS A 1 102 ? -1.456 -0.154 -12.741 1.00 98.44 102 HIS A N 1
ATOM 849 C CA . HIS A 1 102 ? -0.558 -0.370 -13.877 1.00 98.44 102 HIS A CA 1
ATOM 850 C C . HIS A 1 102 ? -0.172 -1.844 -14.048 1.00 98.44 102 HIS A C 1
ATOM 852 O O . HIS A 1 102 ? -0.113 -2.310 -15.186 1.00 98.44 102 HIS A O 1
ATOM 858 N N . MET A 1 103 ? 0.021 -2.594 -12.957 1.00 98.25 103 MET A N 1
ATOM 859 C CA . MET A 1 103 ? 0.250 -4.043 -13.011 1.00 98.25 103 MET A CA 1
ATOM 860 C C . MET A 1 103 ? -0.948 -4.789 -13.596 1.00 98.25 103 MET A C 1
ATOM 862 O O . MET A 1 103 ? -0.775 -5.659 -14.451 1.00 98.25 103 MET A O 1
ATOM 866 N N . HIS A 1 104 ? -2.168 -4.441 -13.186 1.00 98.25 104 HIS A N 1
ATOM 867 C CA . HIS A 1 104 ? -3.383 -5.069 -13.713 1.00 98.25 104 HIS A CA 1
ATOM 868 C C . H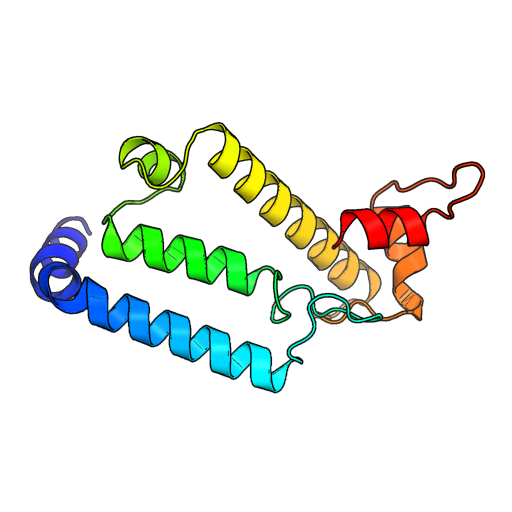IS A 1 104 ? -3.580 -4.752 -15.194 1.00 98.25 104 HIS A C 1
ATOM 870 O O . HIS A 1 104 ? -3.865 -5.656 -15.977 1.00 98.25 104 HIS A O 1
ATOM 876 N N . PHE A 1 105 ? -3.352 -3.503 -15.608 1.00 98.06 105 PHE A N 1
ATOM 877 C CA . PHE A 1 105 ? -3.426 -3.119 -17.018 1.00 98.06 105 PHE A CA 1
ATOM 878 C C . PHE A 1 105 ? -2.345 -3.776 -17.876 1.00 98.06 105 PHE A C 1
ATOM 880 O O . PHE A 1 105 ? -2.610 -4.116 -19.025 1.00 98.06 105 PHE A O 1
ATOM 887 N N . LEU A 1 106 ? -1.136 -3.951 -17.341 1.00 97.94 106 LEU A N 1
ATOM 888 C CA . LEU A 1 106 ? -0.042 -4.602 -18.056 1.00 97.94 106 LEU A CA 1
ATOM 889 C C . LEU A 1 106 ? -0.277 -6.110 -18.211 1.00 97.94 106 LEU A C 1
ATOM 891 O O . LEU A 1 106 ? -0.044 -6.663 -19.280 1.00 97.94 106 LEU A O 1
ATOM 895 N N . THR A 1 107 ? -0.729 -6.777 -17.148 1.00 97.19 107 THR A N 1
ATOM 896 C CA . THR A 1 107 ? -0.841 -8.245 -17.111 1.00 97.19 107 THR A CA 1
ATOM 897 C C . THR A 1 107 ? -2.204 -8.772 -17.558 1.00 97.19 107 THR A C 1
ATOM 899 O O . THR A 1 107 ? -2.339 -9.967 -17.815 1.00 97.19 107 THR A O 1
ATOM 902 N N . GLY A 1 108 ? -3.229 -7.915 -17.624 1.00 97.62 108 GLY A N 1
ATOM 903 C CA . GLY A 1 108 ? -4.604 -8.305 -17.948 1.00 97.62 108 GLY A CA 1
ATOM 904 C C . GLY A 1 108 ? -5.283 -9.163 -16.873 1.00 97.62 108 GLY A C 1
ATOM 905 O O . GLY A 1 108 ? -6.324 -9.764 -17.134 1.00 97.62 108 GLY A O 1
ATOM 906 N N . LYS A 1 109 ? -4.703 -9.251 -15.670 1.00 96.69 109 LYS A N 1
ATOM 907 C CA . LYS A 1 109 ? -5.210 -10.046 -14.543 1.00 96.69 109 LYS A CA 1
ATOM 908 C C . LYS A 1 109 ? -4.982 -9.319 -13.219 1.00 96.69 109 LYS A C 1
ATOM 910 O O . LYS A 1 109 ? -4.238 -8.345 -13.149 1.00 96.69 109 LYS A O 1
ATOM 915 N N . ALA A 1 110 ? -5.597 -9.830 -12.154 1.00 96.25 110 ALA A N 1
ATOM 916 C CA . ALA A 1 110 ? -5.377 -9.359 -10.788 1.00 96.25 110 ALA A CA 1
ATOM 917 C C . ALA A 1 110 ? -4.010 -9.828 -10.246 1.00 96.25 110 ALA A C 1
ATOM 919 O O . ALA A 1 110 ? -3.942 -10.625 -9.312 1.00 96.25 110 ALA A O 1
ATOM 920 N N . GLU A 1 111 ? -2.924 -9.382 -10.880 1.00 96.88 111 GLU A N 1
ATOM 921 C CA . GLU A 1 111 ? -1.559 -9.605 -10.403 1.00 96.88 111 GLU A CA 1
ATOM 922 C C . GLU A 1 111 ? -1.271 -8.705 -9.199 1.00 96.88 111 GLU A C 1
ATOM 924 O O . GLU A 1 111 ? -1.574 -7.515 -9.210 1.00 96.88 111 GLU A O 1
ATOM 929 N N . GLU A 1 112 ? -0.688 -9.270 -8.150 1.00 96.06 112 GLU A N 1
ATOM 930 C CA . GLU A 1 112 ? -0.384 -8.542 -6.910 1.00 96.06 112 GLU A CA 1
ATOM 931 C C . GLU A 1 112 ? 1.109 -8.581 -6.582 1.00 96.06 112 GLU A C 1
ATOM 933 O O . GLU A 1 112 ? 1.574 -7.809 -5.741 1.00 96.06 112 GLU A O 1
ATOM 938 N N . ARG A 1 113 ? 1.874 -9.461 -7.241 1.00 96.12 113 ARG A N 1
ATOM 939 C CA . ARG A 1 113 ? 3.323 -9.555 -7.088 1.00 96.12 113 ARG A CA 1
ATOM 940 C C . ARG A 1 113 ? 4.013 -8.762 -8.190 1.00 96.12 113 ARG A C 1
ATOM 942 O O . ARG A 1 113 ? 3.820 -9.011 -9.377 1.00 96.12 113 ARG A O 1
ATOM 949 N N . LEU A 1 114 ? 4.840 -7.806 -7.784 1.00 96.88 114 LEU A N 1
ATOM 950 C CA . LEU A 1 114 ? 5.641 -6.991 -8.685 1.00 96.88 114 LEU A CA 1
ATOM 951 C C . LEU A 1 114 ? 6.877 -7.788 -9.126 1.00 96.88 114 LEU A C 1
ATOM 953 O O . LEU A 1 114 ? 7.971 -7.627 -8.579 1.00 96.88 114 LEU A O 1
ATOM 957 N N . HIS A 1 115 ? 6.665 -8.696 -10.076 1.00 96.56 115 HIS A N 1
ATOM 958 C CA . HIS A 1 115 ? 7.701 -9.571 -10.611 1.00 96.56 115 HIS A CA 1
ATOM 959 C C . HIS A 1 115 ? 8.846 -8.796 -11.265 1.00 96.56 115 HIS A C 1
ATOM 961 O O . HIS A 1 115 ? 8.655 -7.709 -11.813 1.00 96.56 115 HIS A O 1
ATOM 967 N N . PHE A 1 116 ? 10.045 -9.368 -11.214 1.00 96.00 116 PHE A N 1
ATOM 968 C CA . PHE A 1 116 ? 11.256 -8.723 -11.720 1.00 96.00 116 PHE A CA 1
ATOM 969 C C . PHE A 1 116 ? 11.161 -8.360 -13.213 1.00 96.00 116 PHE A C 1
ATOM 971 O O . PHE A 1 116 ? 11.664 -7.321 -13.640 1.00 96.00 116 PHE A O 1
ATOM 978 N N . ASP A 1 117 ? 10.481 -9.188 -14.004 1.00 96.12 117 ASP A N 1
ATOM 979 C CA . ASP A 1 117 ? 10.279 -8.997 -15.443 1.00 96.12 117 ASP A CA 1
ATOM 980 C C . ASP A 1 117 ? 9.372 -7.799 -15.779 1.00 96.12 117 ASP A C 1
ATOM 982 O O . ASP A 1 117 ? 9.626 -7.100 -16.761 1.00 96.12 117 ASP A O 1
ATOM 986 N N . ILE A 1 118 ? 8.366 -7.509 -14.947 1.00 97.38 118 ILE A N 1
ATOM 987 C CA . ILE A 1 118 ? 7.441 -6.386 -15.151 1.00 97.38 118 ILE A CA 1
ATOM 988 C C . ILE A 1 118 ? 7.914 -5.077 -14.507 1.00 97.38 118 ILE A C 1
ATOM 990 O O . ILE A 1 118 ? 7.435 -4.010 -14.884 1.00 97.38 118 ILE A O 1
ATOM 994 N N . GLN A 1 119 ? 8.861 -5.112 -13.563 1.00 97.75 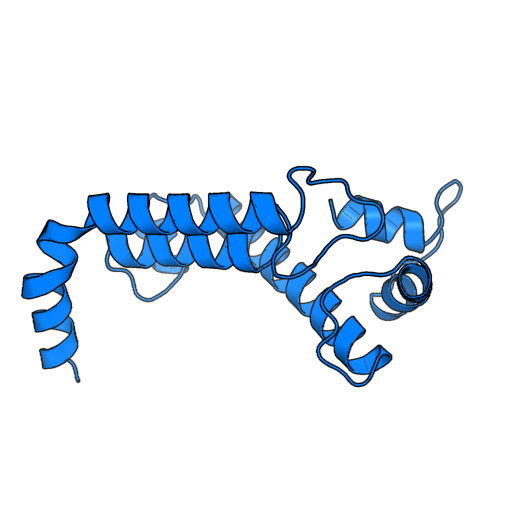119 GLN A N 1
ATOM 995 C CA . GLN A 1 119 ? 9.312 -3.924 -12.821 1.00 97.75 119 GLN A CA 1
ATOM 996 C C . GLN A 1 119 ? 9.774 -2.770 -13.717 1.00 97.75 119 GLN A C 1
ATOM 998 O O . GLN A 1 119 ? 9.454 -1.613 -13.442 1.00 97.75 119 GLN A O 1
ATOM 1003 N N . ARG A 1 120 ? 10.509 -3.071 -14.795 1.00 97.00 120 ARG A N 1
ATOM 1004 C CA . ARG A 1 120 ? 11.005 -2.048 -15.729 1.00 97.00 120 ARG A CA 1
ATOM 1005 C C . ARG A 1 120 ? 9.862 -1.350 -16.466 1.00 97.00 120 ARG A C 1
ATOM 1007 O O . ARG A 1 120 ? 9.806 -0.127 -16.474 1.00 97.00 120 ARG A O 1
ATOM 1014 N N . GLU A 1 121 ? 8.936 -2.127 -17.014 1.00 97.62 121 GLU A N 1
ATOM 1015 C CA . GLU A 1 121 ? 7.766 -1.613 -17.732 1.00 97.62 121 GLU A CA 1
ATOM 1016 C C . GLU A 1 121 ? 6.855 -0.793 -16.803 1.00 97.62 121 GLU A C 1
ATOM 1018 O O . GLU A 1 121 ? 6.358 0.267 -17.178 1.00 97.62 121 GLU A O 1
ATOM 1023 N N . ILE A 1 122 ? 6.665 -1.238 -15.556 1.00 98.31 122 ILE A N 1
ATOM 1024 C CA . ILE A 1 122 ? 5.890 -0.487 -14.559 1.00 98.31 122 ILE A CA 1
ATOM 1025 C C . ILE A 1 122 ? 6.572 0.838 -14.202 1.00 98.31 122 ILE A C 1
ATOM 1027 O O . ILE A 1 122 ? 5.889 1.859 -14.110 1.00 98.31 122 ILE A O 1
ATOM 1031 N N . ALA A 1 123 ? 7.900 0.855 -14.056 1.00 98.19 123 ALA A N 1
ATOM 1032 C CA . ALA A 1 123 ? 8.646 2.088 -13.818 1.00 98.19 123 ALA A CA 1
ATOM 1033 C C . ALA A 1 123 ? 8.435 3.101 -14.959 1.00 98.19 123 ALA A C 1
ATOM 1035 O O . ALA A 1 123 ? 8.147 4.269 -14.705 1.00 98.19 123 ALA A O 1
ATOM 1036 N N . GLU A 1 124 ? 8.506 2.656 -16.213 1.00 96.81 124 GLU A N 1
ATOM 1037 C CA . GLU A 1 124 ? 8.283 3.517 -17.380 1.00 96.81 124 GLU A CA 1
ATOM 1038 C C . GLU A 1 124 ? 6.843 4.048 -17.436 1.00 96.81 124 GLU A C 1
ATOM 1040 O O . GLU A 1 124 ? 6.633 5.250 -17.611 1.00 96.81 124 GLU A O 1
ATOM 1045 N N . ARG A 1 125 ? 5.844 3.190 -17.187 1.00 97.19 125 ARG A N 1
ATOM 1046 C CA . ARG A 1 125 ? 4.421 3.580 -17.137 1.00 97.19 125 ARG A CA 1
ATOM 1047 C C . ARG A 1 125 ? 4.104 4.602 -16.050 1.00 97.19 125 ARG A C 1
ATOM 1049 O O . ARG A 1 125 ? 3.241 5.451 -16.252 1.00 97.19 125 ARG A O 1
ATOM 1056 N N . LEU A 1 126 ? 4.803 4.527 -14.921 1.00 97.38 126 LEU A N 1
ATOM 1057 C CA . LEU A 1 126 ? 4.699 5.480 -13.813 1.00 97.38 126 LEU A CA 1
ATOM 1058 C C . LEU A 1 126 ? 5.538 6.753 -14.036 1.00 97.38 126 LEU A C 1
ATOM 1060 O O . LEU A 1 126 ? 5.585 7.618 -13.162 1.00 97.38 126 LEU A O 1
ATOM 1064 N N . GLY A 1 127 ? 6.205 6.882 -15.187 1.00 96.94 127 GLY A N 1
ATOM 1065 C CA . GLY A 1 127 ? 6.977 8.067 -15.554 1.00 96.94 127 GLY A CA 1
ATOM 1066 C C . GLY A 1 127 ? 8.357 8.154 -14.900 1.00 96.94 127 GLY A C 1
ATOM 1067 O O . GLY A 1 127 ? 8.955 9.233 -14.876 1.00 96.94 127 GLY A O 1
ATOM 1068 N N . TYR A 1 128 ? 8.895 7.053 -14.367 1.00 97.31 128 TYR A N 1
ATOM 1069 C CA . TYR A 1 128 ? 10.275 7.045 -13.892 1.00 97.31 128 TYR A CA 1
ATOM 1070 C C . TYR A 1 128 ? 11.243 7.096 -15.067 1.00 97.31 128 TYR A C 1
ATOM 1072 O O . TYR A 1 128 ? 11.170 6.318 -16.013 1.00 97.31 128 TYR A O 1
ATOM 1080 N N . THR A 1 129 ? 12.207 8.001 -14.963 1.00 94.88 129 THR A N 1
ATOM 1081 C CA . THR A 1 129 ? 13.271 8.204 -15.945 1.00 94.88 129 THR A CA 1
ATOM 1082 C C . THR A 1 129 ? 14.628 7.833 -15.361 1.00 94.88 129 THR A C 1
ATOM 1084 O O . THR A 1 129 ? 14.853 7.931 -14.150 1.00 94.88 129 THR A O 1
ATOM 1087 N N . THR A 1 130 ? 15.553 7.413 -16.218 1.00 94.19 130 THR A N 1
ATOM 1088 C CA . THR A 1 130 ? 16.946 7.151 -15.835 1.00 94.19 130 THR A CA 1
ATOM 1089 C C . THR A 1 130 ? 17.675 8.457 -15.508 1.00 94.19 130 THR A C 1
ATOM 1091 O O . THR A 1 130 ? 17.537 9.449 -16.220 1.00 94.19 130 THR A O 1
ATOM 1094 N N . HIS A 1 131 ? 18.486 8.437 -14.451 1.00 90.81 131 HIS A N 1
ATOM 1095 C CA . HIS A 1 131 ? 19.423 9.502 -14.086 1.00 90.81 131 HIS A CA 1
ATOM 1096 C C . HIS A 1 131 ? 20.859 8.953 -14.076 1.00 90.81 131 HIS A C 1
ATOM 1098 O O . HIS A 1 131 ? 21.047 7.737 -13.985 1.00 90.81 131 HIS A O 1
ATOM 1104 N N . PRO A 1 132 ? 21.897 9.810 -14.135 1.00 91.62 132 PRO A N 1
ATOM 1105 C CA . PRO A 1 132 ? 23.272 9.357 -13.951 1.00 91.62 132 PRO A CA 1
ATOM 1106 C C . PRO A 1 132 ? 23.413 8.547 -12.652 1.00 91.62 132 PRO A C 1
ATOM 1108 O O . PRO A 1 132 ? 23.149 9.059 -11.566 1.00 91.62 132 PRO A O 1
ATOM 1111 N N . GLY A 1 133 ? 23.790 7.272 -12.774 1.00 88.75 133 GLY A N 1
ATOM 1112 C CA . GLY A 1 133 ? 23.999 6.358 -11.645 1.00 88.75 133 GLY A CA 1
ATOM 1113 C C . GLY A 1 133 ? 22.769 5.588 -11.145 1.00 88.75 133 GLY A C 1
ATOM 1114 O O . GLY A 1 133 ? 22.945 4.744 -10.274 1.00 88.75 133 GLY A O 1
ATOM 1115 N N . LEU A 1 134 ? 21.560 5.831 -11.671 1.00 91.44 134 LEU A N 1
ATOM 1116 C CA . LEU A 1 134 ? 20.353 5.067 -11.318 1.00 91.44 134 LEU A CA 1
ATOM 1117 C C . LEU A 1 134 ? 19.415 4.903 -12.521 1.00 91.44 134 LEU A C 1
ATOM 1119 O O . LEU A 1 134 ? 18.923 5.882 -13.091 1.00 91.44 134 LEU A O 1
ATOM 1123 N N . SER A 1 135 ? 19.102 3.658 -12.858 1.00 95.69 135 SER A N 1
ATOM 1124 C CA . SER A 1 135 ? 18.074 3.312 -13.839 1.00 95.69 135 SER A CA 1
ATOM 1125 C C . SER A 1 135 ? 16.668 3.692 -13.357 1.00 95.69 135 SER A C 1
ATOM 1127 O O . SER A 1 135 ? 16.409 3.821 -12.157 1.00 95.69 135 SER A O 1
ATOM 1129 N N . ALA A 1 136 ? 15.731 3.849 -14.297 1.00 95.69 136 ALA A N 1
ATOM 1130 C CA . ALA A 1 136 ? 14.322 4.102 -13.985 1.00 95.69 136 ALA A CA 1
ATOM 1131 C C . ALA A 1 136 ? 13.742 3.070 -12.998 1.00 95.69 136 ALA A C 1
ATOM 1133 O O . ALA A 1 136 ? 13.062 3.448 -12.044 1.00 95.69 136 ALA A O 1
ATOM 1134 N N . VAL A 1 137 ? 14.074 1.786 -13.182 1.00 96.75 137 VAL A N 1
ATOM 1135 C CA . VAL A 1 137 ? 13.612 0.704 -12.302 1.00 96.75 137 VAL A CA 1
ATOM 1136 C C . VAL A 1 137 ? 14.213 0.799 -10.900 1.00 96.75 137 VAL A C 1
ATOM 1138 O O . VAL A 1 137 ? 13.482 0.673 -9.926 1.00 96.75 137 VAL A O 1
ATOM 1141 N N . GLU A 1 138 ? 15.502 1.114 -10.753 1.00 96.25 138 GLU A N 1
ATOM 1142 C CA . GLU A 1 138 ? 16.114 1.289 -9.426 1.00 96.25 138 GLU A CA 1
ATOM 1143 C C . GLU A 1 138 ? 15.512 2.483 -8.682 1.00 96.25 138 GLU A C 1
ATOM 1145 O O . GLU A 1 138 ? 15.274 2.412 -7.477 1.00 96.25 138 GLU A O 1
ATOM 1150 N N . ARG A 1 139 ? 15.216 3.578 -9.393 1.00 96.81 139 ARG A N 1
ATOM 1151 C CA . ARG A 1 139 ? 14.524 4.734 -8.807 1.00 96.81 139 ARG A CA 1
ATOM 1152 C C . ARG A 1 139 ? 13.111 4.386 -8.362 1.00 96.81 139 ARG A C 1
ATOM 1154 O O . ARG A 1 139 ? 12.709 4.805 -7.279 1.00 96.81 139 ARG A O 1
ATOM 1161 N N . PHE A 1 140 ? 12.386 3.634 -9.182 1.00 97.62 140 PHE A N 1
ATOM 1162 C CA . PHE A 1 140 ? 11.058 3.147 -8.844 1.00 97.62 140 PHE A CA 1
ATOM 1163 C C . PHE A 1 140 ? 11.098 2.254 -7.604 1.00 97.62 140 PHE A C 1
ATOM 1165 O O . PHE A 1 140 ? 10.414 2.554 -6.630 1.00 97.62 140 PHE A O 1
ATOM 1172 N N . MET A 1 141 ? 11.956 1.233 -7.587 1.00 96.50 141 MET A N 1
ATOM 1173 C CA . MET A 1 141 ? 12.074 0.325 -6.445 1.00 96.50 141 MET A CA 1
ATOM 1174 C C . MET A 1 141 ? 12.552 1.050 -5.181 1.00 96.50 141 MET A C 1
ATOM 1176 O O . MET A 1 141 ? 12.107 0.720 -4.088 1.00 96.50 141 MET A O 1
ATOM 1180 N N . LYS A 1 142 ? 13.394 2.086 -5.309 1.00 94.94 142 LYS A N 1
ATOM 1181 C CA . LYS A 1 142 ? 13.786 2.940 -4.179 1.00 94.94 142 LYS A CA 1
ATOM 1182 C C . LYS A 1 142 ? 12.631 3.785 -3.638 1.00 94.94 142 LYS A C 1
ATOM 1184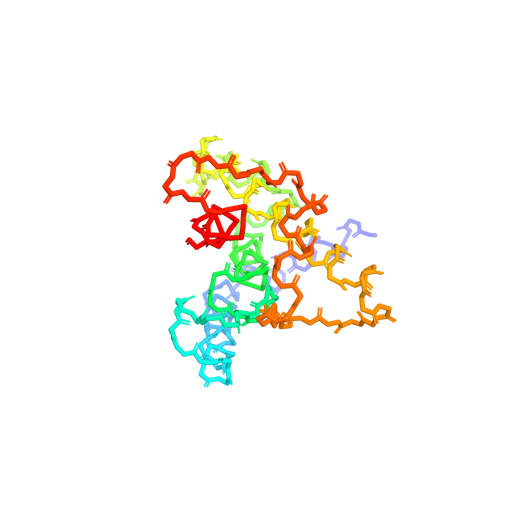 O O . LYS A 1 142 ? 12.568 3.980 -2.435 1.00 94.94 142 LYS A O 1
ATOM 1189 N N . HIS A 1 143 ? 11.766 4.325 -4.496 1.00 95.25 143 HIS A N 1
ATOM 1190 C CA . HIS A 1 143 ? 10.576 5.055 -4.041 1.00 95.25 143 HIS A CA 1
ATOM 1191 C C . HIS A 1 143 ? 9.518 4.102 -3.469 1.00 95.25 143 HIS A C 1
ATOM 1193 O O . HIS A 1 143 ? 8.772 4.480 -2.575 1.00 95.25 143 HIS A O 1
ATOM 1199 N N . TYR A 1 144 ? 9.471 2.866 -3.966 1.00 95.69 144 TYR A N 1
ATOM 1200 C CA . TYR A 1 144 ? 8.514 1.868 -3.513 1.00 95.69 144 TYR A CA 1
ATOM 1201 C C . TYR A 1 144 ? 8.707 1.453 -2.045 1.00 95.69 144 TYR A C 1
ATOM 1203 O O . TYR A 1 144 ? 7.719 1.169 -1.366 1.00 95.69 144 TYR A O 1
ATOM 1211 N N . PHE A 1 145 ? 9.949 1.398 -1.556 1.00 93.00 145 PHE A N 1
ATOM 1212 C CA . PHE A 1 145 ? 10.276 0.892 -0.218 1.00 93.00 145 PHE A CA 1
ATOM 1213 C C . PHE A 1 145 ? 10.429 1.968 0.853 1.00 93.00 145 PHE A C 1
ATOM 1215 O O . PHE A 1 145 ? 9.902 1.715 1.972 1.00 93.00 145 PHE A O 1
#

Radius of gyration: 18.24 Å; chains: 1; bounding box: 55×33×42 Å

Secondary structure (DSSP, 8-state):
-HHHHHHHIIIIIHHHHHHHHHHHHHHHHHHHHHH-S-S--SS-BTTTSTTSHHHHHHHHHHHHHHHT-SSSHHHHHTTSS-HHHHHHHHHHHHHHHHHHHHHHHHHSS---B--HHHHHHHHHHTT---BTTB-HHHHHHHHH-

Foldseek 3Di:
DVVVLVCCCVVPLVPCLVVLLVVLVVVLVVLCVVQDVDQQDPWAFQDSHDLHLSVLVSVVVSLCSNVVDDDLVVSCVVVVDPPVVSVVSVVSNVLSVLLQVVVCVVVVDNDRIRDPVCLLVSLVVVPQCDDVPDHSSRVVSVVND

pLDDT: mean 92.62, std 5.13, range [75.88, 98.44]

Sequence (145 aa):
YEELLTRFDHEVVRTTGPEYVQAKLAERDERHAKAGESRYLVEPNVKDGKGGLRDLQTLFWIGKYFYRVRTGEELVEKGVFTQAEYREFQKAEDFLWAVRCHMHFLTGKAEERLHFDIQREIAERLGYTTHPGLSAVERFMKHYF